Protein AF-A0A6A5UMM2-F1 (afdb_monomer)

Structure (mmCIF, N/CA/C/O backbone):
data_AF-A0A6A5UMM2-F1
#
_entry.id   AF-A0A6A5UMM2-F1
#
loop_
_atom_site.group_PDB
_atom_site.id
_atom_site.type_symbol
_atom_site.label_atom_id
_atom_site.label_alt_id
_atom_site.label_comp_id
_atom_site.label_asym_id
_atom_site.label_entity_id
_atom_site.label_seq_id
_atom_site.pdbx_PDB_ins_code
_atom_site.Cartn_x
_atom_site.Cartn_y
_atom_site.Cartn_z
_atom_site.occupancy
_atom_site.B_iso_or_equiv
_atom_site.auth_seq_id
_atom_site.auth_comp_id
_atom_site.auth_asym_id
_atom_site.auth_atom_id
_atom_site.pdbx_PDB_model_num
ATOM 1 N N . MET A 1 1 ? -80.301 -17.487 -41.725 1.00 59.16 1 MET A N 1
ATOM 2 C CA . MET A 1 1 ? -79.395 -17.868 -42.827 1.00 59.16 1 MET A CA 1
ATOM 3 C C . MET A 1 1 ? -78.887 -16.595 -43.475 1.00 59.16 1 MET A C 1
ATOM 5 O O . MET A 1 1 ? -79.651 -15.957 -44.179 1.00 59.16 1 MET A O 1
ATOM 9 N N . HIS A 1 2 ? -77.661 -16.194 -43.145 1.00 49.88 2 HIS A N 1
ATOM 10 C CA . HIS A 1 2 ? -76.861 -15.182 -43.840 1.00 49.88 2 HIS A CA 1
ATOM 11 C C . HIS A 1 2 ? -75.379 -15.380 -43.448 1.00 49.88 2 HIS A C 1
ATOM 13 O O . HIS A 1 2 ? -75.127 -16.012 -42.418 1.00 49.88 2 HIS A O 1
ATOM 19 N N . PRO A 1 3 ? -74.440 -14.958 -44.313 1.00 60.75 3 PRO A N 1
ATOM 20 C CA . PRO A 1 3 ? -73.156 -15.621 -44.530 1.00 60.75 3 PRO A CA 1
ATOM 21 C C . PRO A 1 3 ? -71.984 -15.057 -43.712 1.00 60.75 3 PRO A C 1
ATOM 23 O O . PRO A 1 3 ? -72.091 -14.035 -43.039 1.00 60.75 3 PRO A O 1
ATOM 26 N N . ALA A 1 4 ? -70.870 -15.785 -43.823 1.00 58.12 4 ALA A N 1
ATOM 27 C CA . ALA A 1 4 ? -69.510 -15.412 -43.454 1.00 58.12 4 ALA A CA 1
ATOM 28 C C . ALA A 1 4 ? -69.070 -14.069 -44.073 1.00 58.12 4 ALA A C 1
ATOM 30 O O . ALA A 1 4 ? -69.568 -13.697 -45.133 1.00 58.12 4 ALA A O 1
ATOM 31 N N . ASP A 1 5 ? -68.126 -13.358 -43.447 1.00 51.06 5 ASP A N 1
ATOM 32 C CA . ASP A 1 5 ? -66.696 -13.400 -43.813 1.00 51.06 5 ASP A CA 1
ATOM 33 C C . ASP A 1 5 ? -65.915 -12.191 -43.248 1.00 51.06 5 ASP A C 1
ATOM 35 O O . ASP A 1 5 ? -66.439 -11.090 -43.106 1.00 51.06 5 ASP A O 1
ATOM 39 N N . GLN A 1 6 ? -64.617 -12.431 -43.037 1.00 56.53 6 GLN A N 1
ATOM 40 C CA . GLN A 1 6 ? -63.499 -11.474 -43.076 1.00 56.53 6 GLN A CA 1
ATOM 41 C C . GLN A 1 6 ? -63.257 -10.515 -41.898 1.00 56.53 6 GLN A C 1
ATOM 43 O O . GLN A 1 6 ? -63.726 -9.382 -41.830 1.00 56.53 6 GLN A O 1
ATOM 48 N N . HIS A 1 7 ? -62.326 -10.954 -41.046 1.00 54.59 7 HIS A N 1
ATOM 49 C CA . HIS A 1 7 ? -61.453 -10.094 -40.251 1.00 54.59 7 HIS A CA 1
ATOM 50 C C . HIS A 1 7 ? -60.293 -9.552 -41.109 1.00 54.59 7 HIS A C 1
ATOM 52 O O . HIS A 1 7 ? -59.541 -10.354 -41.666 1.00 54.59 7 HIS A O 1
ATOM 58 N N . PRO A 1 8 ? -60.042 -8.234 -41.129 1.00 65.94 8 PRO A N 1
ATOM 59 C CA . PRO A 1 8 ? -58.723 -7.692 -41.423 1.00 65.94 8 PRO A CA 1
ATOM 60 C C . PRO A 1 8 ? -57.929 -7.451 -40.129 1.00 65.94 8 PRO A C 1
ATOM 62 O O . PRO A 1 8 ? -58.376 -6.778 -39.200 1.00 65.94 8 PRO A O 1
ATOM 65 N N . VAL A 1 9 ? -56.729 -8.027 -40.085 1.00 69.06 9 VAL A N 1
ATOM 66 C CA . VAL A 1 9 ? -55.702 -7.801 -39.060 1.00 69.06 9 VAL A CA 1
ATOM 67 C C . VAL A 1 9 ? -55.086 -6.397 -39.192 1.00 69.06 9 VAL A C 1
ATOM 69 O O . VAL A 1 9 ? -54.916 -5.912 -40.313 1.00 69.06 9 VAL A O 1
ATOM 72 N N . PRO A 1 10 ? -54.711 -5.731 -38.086 1.00 59.91 10 PRO A N 1
ATOM 73 C CA . PRO A 1 10 ? -54.009 -4.455 -38.145 1.00 59.91 10 PRO A CA 1
ATOM 74 C C . PRO A 1 10 ? -52.551 -4.631 -38.595 1.00 59.91 10 PRO A C 1
ATOM 76 O O . PRO A 1 10 ? -51.792 -5.428 -38.044 1.00 59.91 10 PRO A O 1
ATOM 79 N N . SER A 1 11 ? -52.174 -3.836 -39.596 1.00 57.00 11 SER A N 1
ATOM 80 C CA . SER A 1 11 ? -50.817 -3.678 -40.112 1.00 57.00 11 SER A CA 1
ATOM 81 C C . SER A 1 11 ? -50.045 -2.687 -39.239 1.00 57.00 11 SER A C 1
ATOM 83 O O . SER A 1 11 ? -50.290 -1.483 -39.299 1.00 57.00 11 SER A O 1
ATOM 85 N N . SER A 1 12 ? -49.105 -3.185 -38.438 1.00 59.22 12 SER A N 1
ATOM 86 C CA . SER A 1 12 ? -48.178 -2.362 -37.655 1.00 59.22 12 SER A CA 1
ATOM 87 C C . SER A 1 12 ? -46.847 -2.248 -38.393 1.00 59.22 12 SER A C 1
ATOM 89 O O . SER A 1 12 ? -46.079 -3.203 -38.470 1.00 59.22 12 SER A O 1
ATOM 91 N N . SER A 1 13 ? -46.584 -1.071 -38.950 1.00 57.28 13 SER A N 1
ATOM 92 C CA . SER A 1 13 ? -45.321 -0.718 -39.595 1.00 57.28 13 SER A CA 1
ATOM 93 C C . SER A 1 13 ? -44.199 -0.608 -38.553 1.00 57.28 13 SER A C 1
ATOM 95 O O . SER A 1 13 ? -44.158 0.341 -37.772 1.00 57.28 13 SER A O 1
ATOM 97 N N . GLU A 1 14 ? -43.276 -1.572 -38.541 1.00 47.88 14 GLU A N 1
ATOM 98 C CA . GLU A 1 14 ? -42.008 -1.483 -37.811 1.00 47.88 14 GLU A CA 1
ATOM 99 C C . GLU A 1 14 ? -41.052 -0.512 -38.523 1.00 47.88 14 GLU A C 1
ATOM 101 O O . GLU A 1 14 ? -40.386 -0.854 -39.501 1.00 47.88 14 GLU A O 1
ATOM 106 N N . THR A 1 15 ? -40.927 0.705 -37.998 1.00 54.34 15 THR A N 1
ATOM 107 C CA . THR A 1 15 ? -39.812 1.599 -38.331 1.00 54.34 15 THR A CA 1
ATOM 108 C C . THR A 1 15 ? -38.561 1.109 -37.595 1.00 54.34 15 THR A C 1
ATOM 110 O O . THR A 1 15 ? -38.279 1.513 -36.467 1.00 54.34 15 THR A O 1
ATOM 113 N N . ARG A 1 16 ? -37.806 0.197 -38.218 1.00 53.16 16 ARG A N 1
ATOM 114 C CA . ARG A 1 16 ? -36.475 -0.219 -37.752 1.00 53.16 16 ARG A CA 1
ATOM 115 C C . ARG A 1 16 ? -35.473 0.923 -37.934 1.00 53.16 16 ARG A C 1
ATOM 117 O O . ARG A 1 16 ? -35.000 1.181 -39.038 1.00 53.16 16 ARG A O 1
ATOM 124 N N . SER A 1 17 ? -35.119 1.577 -36.833 1.00 58.47 17 SER A N 1
ATOM 125 C CA . SER A 1 17 ? -33.936 2.435 -36.746 1.00 58.47 17 SER A CA 1
ATOM 126 C C . SER A 1 17 ? -32.670 1.638 -37.100 1.00 58.47 17 SER A C 1
ATOM 128 O O . SER A 1 17 ? -32.511 0.516 -36.611 1.00 58.47 17 SER A O 1
ATOM 130 N N . PRO A 1 18 ? -31.738 2.183 -37.904 1.00 53.31 18 PRO A N 1
ATOM 131 C CA . PRO A 1 18 ? -30.471 1.521 -38.166 1.00 53.31 18 PRO A CA 1
ATOM 132 C C . PRO A 1 18 ? -29.644 1.486 -36.879 1.00 53.31 18 PRO A C 1
ATOM 134 O O . PRO A 1 18 ? -29.212 2.519 -36.360 1.00 53.31 18 PRO A O 1
ATOM 137 N N . SER A 1 19 ? -29.419 0.274 -36.372 1.00 48.56 19 SER A N 1
ATOM 138 C CA . SER A 1 19 ? -28.411 -0.033 -35.365 1.00 48.56 19 SER A CA 1
ATOM 139 C C . SER A 1 19 ? -27.058 0.428 -35.886 1.00 48.56 19 SER A C 1
ATOM 141 O O . SER A 1 19 ? -26.384 -0.269 -36.641 1.00 48.56 19 SER A O 1
ATOM 143 N N . ARG A 1 20 ? -26.671 1.644 -35.501 1.00 46.41 20 ARG A N 1
ATOM 144 C CA . ARG A 1 20 ? -25.315 2.148 -35.649 1.00 46.41 20 ARG A CA 1
ATOM 145 C C . ARG A 1 20 ? -24.438 1.202 -34.847 1.00 46.41 20 ARG A C 1
ATOM 147 O O . ARG A 1 20 ? -24.438 1.263 -33.618 1.00 46.41 20 ARG A O 1
ATOM 154 N N . SER A 1 21 ? -23.770 0.297 -35.557 1.00 49.81 21 SER A N 1
ATOM 155 C CA . SER A 1 21 ? -22.746 -0.601 -35.049 1.00 49.81 21 SER A CA 1
ATOM 156 C C . SER A 1 21 ? -21.773 0.218 -34.215 1.00 49.81 21 SER A C 1
ATOM 158 O O . SER A 1 21 ? -20.872 0.875 -34.733 1.00 49.81 21 SER A O 1
ATOM 160 N N . GLN A 1 22 ? -22.001 0.235 -32.904 1.00 48.47 22 GLN A N 1
ATOM 161 C CA . GLN A 1 22 ? -20.990 0.625 -31.950 1.00 48.47 22 GLN A CA 1
ATOM 162 C C . GLN A 1 22 ? -19.987 -0.513 -31.998 1.00 48.47 22 GLN A C 1
ATOM 164 O O . GLN A 1 22 ? -20.113 -1.504 -31.279 1.00 48.47 22 GLN A O 1
ATOM 169 N N . SER A 1 23 ? -19.016 -0.375 -32.896 1.00 45.59 23 SER A N 1
ATOM 170 C CA . SER A 1 23 ? -17.699 -0.965 -32.750 1.00 45.59 23 SER A CA 1
ATOM 171 C C . SER A 1 23 ? -17.201 -0.507 -31.386 1.00 45.59 23 SER A C 1
ATOM 173 O O . SER A 1 23 ? -16.617 0.564 -31.234 1.00 45.59 23 SER A O 1
ATOM 175 N N . ARG A 1 24 ? -17.569 -1.268 -30.352 1.00 43.25 24 ARG A N 1
ATOM 176 C CA . ARG A 1 24 ? -17.010 -1.145 -29.020 1.00 43.25 24 ARG A CA 1
ATOM 177 C C . ARG A 1 24 ? -15.534 -1.408 -29.216 1.00 43.25 24 ARG A C 1
ATOM 179 O O . ARG A 1 24 ? -15.146 -2.562 -29.376 1.00 43.25 24 ARG A O 1
ATOM 186 N N . ALA A 1 25 ? -14.763 -0.327 -29.249 1.00 42.72 25 ALA A N 1
ATOM 187 C CA . ALA A 1 25 ? -13.329 -0.331 -29.054 1.00 42.72 25 ALA A CA 1
ATOM 188 C C . ALA A 1 25 ? -13.054 -1.183 -27.809 1.00 42.72 25 ALA A C 1
ATOM 190 O O . ALA A 1 25 ? -13.200 -0.738 -26.672 1.00 42.72 25 ALA A O 1
ATOM 191 N N . SER A 1 26 ? -12.768 -2.455 -28.056 1.00 44.12 26 SER A N 1
ATOM 192 C CA . SER A 1 26 ? -12.442 -3.468 -27.060 1.00 44.12 26 SER A CA 1
ATOM 193 C C . SER A 1 26 ? -10.922 -3.632 -26.998 1.00 44.12 26 SER A C 1
ATOM 195 O O . SER A 1 26 ? -10.430 -4.656 -26.546 1.00 44.12 26 SER A O 1
ATOM 197 N N . ASP A 1 27 ? -10.190 -2.600 -27.428 1.00 41.62 27 ASP A N 1
ATOM 198 C CA . ASP A 1 27 ? -8.769 -2.661 -27.776 1.00 41.62 27 ASP A CA 1
ATOM 199 C C . ASP A 1 27 ? -7.858 -1.884 -26.828 1.00 41.62 27 ASP A C 1
ATOM 201 O O . ASP A 1 27 ? -6.738 -1.553 -27.181 1.00 41.62 27 ASP A O 1
ATOM 205 N N . LEU A 1 28 ? -8.294 -1.625 -25.594 1.00 41.09 28 LEU A N 1
ATOM 206 C CA . LEU A 1 28 ? -7.383 -1.282 -24.493 1.00 41.09 28 LEU A CA 1
ATOM 207 C C . LEU A 1 28 ? -7.860 -1.918 -23.181 1.00 41.09 28 LEU A C 1
ATOM 209 O O . LEU A 1 28 ? -7.855 -1.298 -22.114 1.00 41.09 28 LEU A O 1
ATOM 213 N N . ARG A 1 29 ? -8.278 -3.189 -23.228 1.00 39.44 29 ARG A N 1
ATOM 214 C CA . ARG A 1 29 ? -8.124 -4.026 -22.037 1.00 39.44 29 ARG A CA 1
ATOM 215 C C . ARG A 1 29 ? -6.626 -4.258 -21.899 1.00 39.44 29 ARG A C 1
ATOM 217 O O . ARG A 1 29 ? -6.098 -5.169 -22.522 1.00 39.44 29 ARG A O 1
ATOM 224 N N . TRP A 1 30 ? -5.953 -3.400 -21.125 1.00 41.75 30 TRP A N 1
ATOM 225 C CA . TRP A 1 30 ? -4.697 -3.768 -20.471 1.00 41.75 30 TRP A CA 1
ATOM 226 C C . TRP A 1 30 ? -4.894 -5.191 -19.962 1.00 41.75 30 TRP A C 1
ATOM 228 O O . TRP A 1 30 ? -5.754 -5.411 -19.105 1.00 41.75 30 TRP A O 1
ATOM 238 N N . GLY A 1 31 ? -4.236 -6.139 -20.633 1.00 40.38 31 GLY A N 1
ATOM 239 C CA . GLY A 1 31 ? -4.474 -7.556 -20.437 1.00 40.38 31 GLY A CA 1
ATOM 240 C C . GLY A 1 31 ? -4.334 -7.905 -18.966 1.00 40.38 31 GLY A C 1
ATOM 241 O O . GLY A 1 31 ? -3.573 -7.252 -18.246 1.00 40.38 31 GLY A O 1
ATOM 242 N N . ASP A 1 32 ? -5.069 -8.930 -18.536 1.00 41.88 32 ASP A N 1
ATOM 243 C CA . ASP A 1 32 ? -4.711 -9.698 -17.347 1.00 41.88 32 ASP A CA 1
ATOM 244 C C . ASP A 1 32 ? -3.183 -9.787 -17.284 1.00 41.88 32 ASP A C 1
ATOM 246 O O . ASP A 1 32 ? -2.587 -10.285 -18.249 1.00 41.88 32 ASP A O 1
ATOM 250 N N . PRO A 1 33 ? -2.522 -9.214 -16.263 1.00 46.91 33 PRO A N 1
ATOM 251 C CA . PRO A 1 33 ? -1.081 -9.074 -16.324 1.00 46.91 33 PRO A CA 1
ATOM 252 C C . PRO A 1 33 ? -0.489 -10.466 -16.108 1.00 46.91 33 PRO A C 1
ATOM 254 O O . PRO A 1 33 ? -0.387 -10.952 -14.982 1.00 46.91 33 PRO A O 1
ATOM 257 N N . LYS A 1 34 ? -0.160 -11.125 -17.223 1.00 43.88 34 LYS A N 1
ATOM 258 C CA . LYS A 1 34 ? 0.334 -12.508 -17.294 1.00 43.88 34 LYS A CA 1
ATOM 259 C C . LYS A 1 34 ? 1.645 -12.715 -16.527 1.00 43.88 34 LYS A C 1
ATOM 261 O O . LYS A 1 34 ? 2.001 -13.853 -16.255 1.00 43.88 34 LYS A O 1
ATOM 266 N N . ASP A 1 35 ? 2.305 -11.628 -16.133 1.00 51.28 35 ASP A N 1
ATOM 267 C CA . ASP A 1 35 ? 3.565 -11.626 -15.391 1.00 51.28 35 ASP A CA 1
ATOM 268 C C . ASP A 1 35 ? 3.408 -11.435 -13.876 1.00 51.28 35 ASP A C 1
ATOM 270 O O . ASP A 1 35 ? 4.413 -11.316 -13.179 1.00 51.28 35 ASP A O 1
ATOM 274 N N . ILE A 1 36 ? 2.186 -11.362 -13.329 1.00 54.00 36 ILE A N 1
ATOM 275 C CA . ILE A 1 36 ? 2.037 -11.275 -11.872 1.00 54.00 36 ILE A CA 1
ATOM 276 C C . ILE A 1 36 ? 2.051 -12.686 -11.279 1.00 54.00 36 ILE A C 1
ATOM 278 O O . ILE A 1 36 ? 1.083 -13.430 -11.479 1.00 54.00 36 ILE A O 1
ATOM 282 N N . PRO A 1 37 ? 3.076 -13.066 -10.497 1.00 51.06 37 PRO A N 1
ATOM 283 C CA . PRO A 1 37 ? 3.061 -14.350 -9.813 1.00 51.06 37 PRO A CA 1
ATOM 284 C C . PRO A 1 37 ? 1.822 -14.423 -8.899 1.00 51.06 37 PRO A C 1
ATOM 286 O O . PRO A 1 37 ? 1.626 -13.570 -8.034 1.00 51.06 37 PRO A O 1
ATOM 289 N N . ASN A 1 38 ? 0.968 -15.430 -9.116 1.00 54.50 38 ASN A N 1
ATOM 290 C CA . ASN A 1 38 ? -0.235 -15.753 -8.328 1.00 54.50 38 ASN A CA 1
ATOM 291 C C . ASN A 1 38 ? -1.434 -14.780 -8.393 1.00 54.50 38 ASN A C 1
ATOM 293 O O . ASN A 1 38 ? -2.235 -14.743 -7.462 1.00 54.50 38 ASN A O 1
ATOM 297 N N . GLY A 1 39 ? -1.614 -14.013 -9.473 1.00 62.12 39 GLY A N 1
ATOM 298 C CA . GLY A 1 39 ? -2.837 -13.202 -9.656 1.00 62.12 39 GLY A CA 1
ATOM 299 C C . GLY A 1 39 ? -2.865 -11.877 -8.878 1.00 62.12 39 GLY A C 1
ATOM 300 O O . GLY A 1 39 ? -3.859 -11.152 -8.911 1.00 62.12 39 GLY A O 1
ATOM 301 N N . GLY A 1 40 ? -1.746 -11.522 -8.247 1.00 71.25 40 GLY A N 1
ATOM 302 C CA . GLY A 1 40 ? -1.505 -10.221 -7.631 1.00 71.25 40 GLY A CA 1
ATOM 303 C C . GLY A 1 40 ? -1.916 -10.110 -6.177 1.00 71.25 40 GLY A C 1
ATOM 304 O O . GLY A 1 40 ? -2.752 -10.845 -5.659 1.00 71.25 40 GLY A O 1
ATOM 305 N N . TYR A 1 41 ? -1.269 -9.170 -5.496 1.00 80.25 41 TYR A N 1
ATOM 306 C CA . TYR A 1 41 ? -1.495 -8.954 -4.079 1.00 80.25 41 TYR A CA 1
ATOM 307 C C . TYR A 1 41 ? -2.903 -8.405 -3.811 1.00 80.25 41 TYR A C 1
ATOM 309 O O . TYR A 1 41 ? -3.282 -7.336 -4.297 1.00 80.25 41 TYR A O 1
ATOM 317 N N . ALA A 1 42 ? -3.681 -9.157 -3.029 1.00 79.06 42 ALA A N 1
ATOM 318 C CA . ALA A 1 42 ? -5.076 -8.849 -2.713 1.00 79.06 42 ALA A CA 1
ATOM 319 C C . ALA A 1 42 ? -5.272 -8.132 -1.361 1.00 79.06 42 ALA A C 1
ATOM 321 O O . ALA A 1 42 ? -6.397 -7.742 -1.041 1.00 79.06 42 ALA A O 1
ATOM 322 N N . GLY A 1 43 ? -4.202 -7.955 -0.581 1.00 85.56 43 GLY A N 1
ATOM 323 C CA . GLY A 1 43 ? -4.244 -7.349 0.751 1.00 85.56 43 GLY A CA 1
ATOM 324 C C . GLY A 1 43 ? -4.121 -5.814 0.763 1.00 85.56 43 GLY A C 1
ATOM 325 O O . GLY A 1 43 ? -4.281 -5.154 -0.273 1.00 85.56 43 GLY A O 1
ATOM 326 N N . PRO A 1 44 ? -3.868 -5.212 1.942 1.00 90.06 44 PRO A N 1
ATOM 327 C CA . PRO A 1 44 ? -3.746 -3.764 2.096 1.00 90.06 44 PRO A CA 1
ATOM 328 C C . PRO A 1 44 ? -2.506 -3.188 1.400 1.00 90.06 44 PRO A C 1
ATOM 330 O O . PRO A 1 44 ? -1.395 -3.205 1.912 1.00 90.06 44 PRO A O 1
ATOM 333 N N . VAL A 1 45 ? -2.702 -2.608 0.219 1.00 92.75 45 VAL A N 1
ATOM 334 C CA . VAL A 1 45 ? -1.624 -1.982 -0.564 1.00 92.75 45 VAL A CA 1
ATOM 335 C C . VAL A 1 45 ? -1.064 -0.745 0.155 1.00 92.75 45 VAL A C 1
ATOM 337 O O . VAL A 1 45 ? -1.824 0.109 0.623 1.00 92.75 45 VAL A O 1
ATOM 340 N N . CYS A 1 46 ? 0.265 -0.610 0.202 1.00 94.12 46 CYS A N 1
ATOM 341 C CA . CYS A 1 46 ? 0.919 0.560 0.790 1.00 9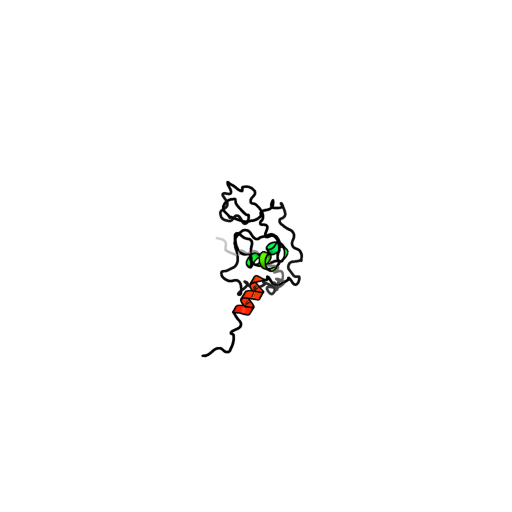4.12 46 CYS A CA 1
ATOM 342 C C . CYS A 1 46 ? 0.756 1.830 -0.067 1.00 94.12 46 CYS A C 1
ATOM 344 O O . CYS A 1 46 ? 0.453 1.774 -1.262 1.00 94.12 46 CYS A O 1
ATOM 346 N N . LEU A 1 47 ? 0.979 2.995 0.544 1.00 94.56 47 LEU A N 1
ATOM 347 C CA . LEU A 1 47 ? 0.816 4.303 -0.090 1.00 94.56 47 LEU A CA 1
ATOM 348 C C . LEU A 1 47 ? 1.638 4.436 -1.379 1.00 94.56 47 LEU A C 1
ATOM 350 O O . LEU A 1 47 ? 1.083 4.811 -2.410 1.00 94.56 47 LEU A O 1
ATOM 354 N N . ASN A 1 48 ? 2.920 4.070 -1.345 1.00 93.88 48 ASN A N 1
ATOM 355 C CA . ASN A 1 48 ? 3.820 4.270 -2.484 1.00 93.88 48 ASN A CA 1
ATOM 356 C C . ASN A 1 48 ? 3.469 3.323 -3.633 1.00 93.88 48 ASN A C 1
ATOM 358 O O . ASN A 1 48 ? 3.441 3.738 -4.791 1.00 93.88 48 ASN A O 1
ATOM 362 N N . CYS A 1 49 ? 3.108 2.071 -3.327 1.00 92.56 49 CYS A N 1
ATOM 363 C CA . CYS A 1 49 ? 2.614 1.157 -4.353 1.00 92.56 49 CYS A CA 1
ATOM 364 C C . CYS A 1 49 ? 1.309 1.672 -4.970 1.00 92.56 49 CYS A C 1
ATOM 366 O O . CYS A 1 49 ? 1.141 1.593 -6.182 1.00 92.56 49 CYS A O 1
ATOM 368 N N . HIS A 1 50 ? 0.405 2.252 -4.174 1.00 92.00 50 HIS A N 1
ATOM 369 C CA . HIS A 1 50 ? -0.813 2.855 -4.711 1.00 92.00 50 HIS A CA 1
ATOM 370 C C . HIS A 1 50 ? -0.521 4.055 -5.619 1.00 92.00 50 HIS A C 1
ATOM 372 O O . HIS A 1 50 ? -1.097 4.173 -6.701 1.00 92.00 50 HIS A O 1
ATOM 378 N N . GLN A 1 51 ? 0.358 4.952 -5.175 1.00 91.81 51 GLN A N 1
ATOM 379 C CA . GLN A 1 51 ? 0.691 6.191 -5.875 1.00 91.81 51 GLN A CA 1
ATOM 380 C C . GLN A 1 51 ? 1.344 5.954 -7.235 1.00 91.81 51 GLN A C 1
ATOM 382 O O . GLN A 1 51 ? 1.040 6.684 -8.180 1.00 91.81 51 GLN A O 1
ATOM 387 N N . ASN A 1 52 ? 2.179 4.917 -7.324 1.00 89.81 52 ASN A N 1
ATOM 388 C CA . ASN A 1 52 ? 2.933 4.547 -8.520 1.00 89.81 52 ASN A CA 1
ATOM 389 C C . ASN A 1 52 ? 2.253 3.454 -9.362 1.00 89.81 52 ASN A C 1
ATOM 391 O O . ASN A 1 52 ? 2.877 2.899 -10.255 1.00 89.81 52 ASN A O 1
ATOM 395 N N . TRP A 1 53 ? 0.980 3.129 -9.102 1.00 89.00 53 TRP A N 1
ATOM 396 C CA . TRP A 1 53 ? 0.234 2.106 -9.854 1.00 89.00 53 TRP A CA 1
ATOM 397 C C . TRP A 1 53 ? 0.796 0.673 -9.734 1.00 89.00 53 TRP A C 1
ATOM 399 O O . TRP A 1 53 ? 0.532 -0.184 -10.574 1.00 89.00 53 TRP A O 1
ATOM 409 N N . TRP A 1 54 ? 1.496 0.364 -8.642 1.00 90.94 54 TRP A N 1
ATOM 410 C CA . TRP A 1 54 ? 2.127 -0.934 -8.365 1.00 90.94 54 TRP A CA 1
ATOM 411 C C . TRP A 1 54 ? 1.293 -1.861 -7.477 1.00 90.94 54 TRP A C 1
ATOM 413 O O . TRP A 1 54 ? 1.837 -2.758 -6.839 1.00 90.94 54 TRP A O 1
ATOM 423 N N . ASN A 1 55 ? -0.024 -1.661 -7.395 1.00 89.56 55 ASN A N 1
ATOM 424 C CA . ASN A 1 55 ? -0.893 -2.390 -6.462 1.00 89.56 55 ASN A CA 1
ATOM 425 C C . ASN A 1 55 ? -0.703 -3.912 -6.511 1.00 89.56 55 ASN A C 1
ATOM 427 O O . ASN A 1 55 ? -0.618 -4.550 -5.468 1.00 89.56 55 ASN A O 1
ATOM 431 N N . THR A 1 56 ? -0.617 -4.480 -7.714 1.00 87.06 56 THR A N 1
ATOM 432 C CA . THR A 1 56 ? -0.484 -5.927 -7.929 1.00 87.06 56 THR A CA 1
ATOM 433 C C . THR A 1 56 ? 0.891 -6.480 -7.560 1.00 87.06 56 THR A C 1
ATOM 435 O O . THR A 1 56 ? 1.010 -7.680 -7.327 1.00 87.06 56 THR A O 1
ATOM 438 N N . TRP A 1 57 ? 1.901 -5.610 -7.485 1.00 87.88 57 TRP A N 1
ATOM 439 C CA . TRP A 1 57 ? 3.298 -5.925 -7.174 1.00 87.88 57 TRP A CA 1
ATOM 440 C C . TRP A 1 57 ? 3.686 -5.580 -5.734 1.00 87.88 57 TRP A C 1
ATOM 442 O O . TRP A 1 57 ? 4.843 -5.767 -5.357 1.00 87.88 57 TRP A O 1
ATOM 452 N N . CYS A 1 58 ? 2.746 -5.060 -4.942 1.00 90.25 58 CYS A N 1
ATOM 453 C CA . CYS A 1 58 ? 2.920 -4.885 -3.505 1.00 90.25 58 CYS A CA 1
ATOM 454 C C . CYS A 1 58 ? 3.011 -6.260 -2.814 1.00 90.25 58 CYS A C 1
ATOM 456 O O . CYS A 1 58 ? 2.593 -7.274 -3.369 1.00 90.25 58 CYS A O 1
ATOM 458 N N . ASP A 1 59 ? 3.580 -6.311 -1.616 1.00 88.25 59 ASP A N 1
ATOM 459 C CA . ASP A 1 59 ? 3.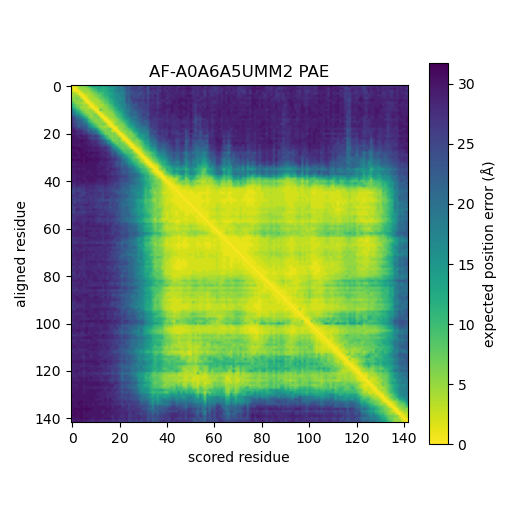763 -7.539 -0.839 1.00 88.25 59 ASP A CA 1
ATOM 460 C C . ASP A 1 59 ? 3.618 -7.277 0.652 1.00 88.25 59 ASP A C 1
ATOM 462 O O . ASP A 1 59 ? 3.749 -6.138 1.101 1.00 88.25 59 ASP A O 1
ATOM 466 N N . ASP A 1 60 ? 3.326 -8.344 1.390 1.00 84.38 60 ASP A N 1
ATOM 467 C CA . ASP A 1 60 ? 2.918 -8.327 2.796 1.00 84.38 60 ASP A CA 1
ATOM 468 C C . ASP A 1 60 ? 4.070 -8.440 3.795 1.00 84.38 60 ASP A C 1
ATOM 470 O O . ASP A 1 60 ? 3.909 -8.999 4.874 1.00 84.38 60 ASP A O 1
ATOM 474 N N . SER A 1 61 ? 5.253 -7.951 3.429 1.00 85.31 61 SER A N 1
ATOM 475 C CA . SER A 1 61 ? 6.411 -8.052 4.311 1.00 85.31 61 SER A CA 1
ATOM 476 C C . SER A 1 61 ? 6.218 -7.184 5.567 1.00 85.31 61 SER A C 1
ATOM 478 O O . SER A 1 61 ? 5.865 -6.003 5.434 1.00 85.31 61 SER A O 1
ATOM 480 N N . PRO A 1 62 ? 6.464 -7.733 6.775 1.00 78.94 62 PRO A N 1
ATOM 481 C CA . PRO A 1 62 ? 6.247 -7.025 8.036 1.00 78.94 62 PRO A CA 1
ATOM 482 C C . PRO A 1 62 ? 7.134 -5.787 8.140 1.00 78.94 62 PRO A C 1
ATOM 484 O O . PRO A 1 62 ? 6.637 -4.746 8.548 1.00 78.94 62 PRO A O 1
ATOM 487 N N . ASP A 1 63 ? 8.378 -5.864 7.649 1.00 83.19 63 ASP A N 1
ATOM 488 C CA . ASP A 1 63 ? 9.373 -4.778 7.596 1.00 83.19 63 ASP A CA 1
ATOM 489 C C . ASP A 1 63 ? 9.155 -3.784 6.433 1.00 83.19 63 ASP A C 1
ATOM 491 O O . ASP A 1 63 ? 10.028 -2.986 6.085 1.00 83.19 63 ASP A O 1
ATOM 495 N N . GLY A 1 64 ? 7.986 -3.834 5.793 1.00 87.94 64 GLY A N 1
ATOM 496 C CA . GLY A 1 64 ? 7.637 -3.022 4.634 1.00 87.94 64 GLY A CA 1
ATOM 497 C C . GLY A 1 64 ? 7.854 -3.740 3.306 1.00 87.94 64 GLY A C 1
ATOM 498 O O . GLY A 1 64 ? 8.728 -4.587 3.166 1.00 87.94 64 GLY A O 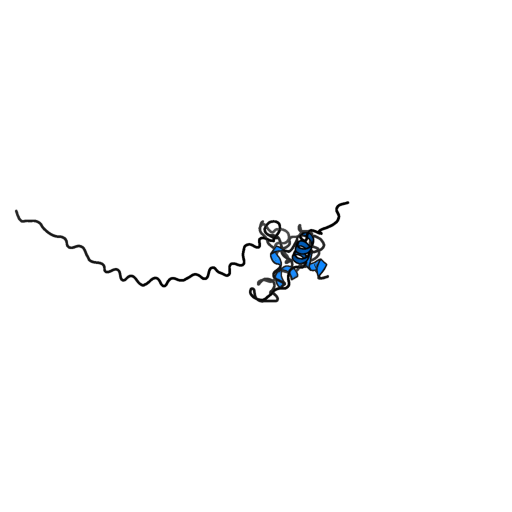1
ATOM 499 N N . CYS A 1 65 ? 7.038 -3.395 2.309 1.00 90.81 65 CYS A N 1
ATOM 500 C CA . CYS A 1 65 ? 7.050 -4.106 1.035 1.00 90.81 65 CYS A CA 1
ATOM 501 C C . CYS A 1 65 ? 8.359 -3.896 0.262 1.00 90.81 65 CYS A C 1
ATOM 503 O O . CYS A 1 65 ? 8.972 -2.824 0.336 1.00 90.81 65 CYS A O 1
ATOM 505 N N . TYR A 1 66 ? 8.720 -4.877 -0.559 1.00 91.31 66 TYR A N 1
ATOM 506 C CA . TYR A 1 66 ? 9.939 -4.896 -1.361 1.00 91.31 66 TYR A CA 1
ATOM 507 C C . TYR A 1 66 ? 10.127 -3.607 -2.175 1.00 91.31 66 TYR A C 1
ATOM 509 O O . TYR A 1 66 ? 11.217 -3.046 -2.213 1.00 91.31 66 TYR A O 1
ATOM 517 N N . ASN A 1 67 ? 9.063 -3.089 -2.801 1.00 91.56 67 ASN A N 1
ATOM 518 C CA . ASN A 1 67 ? 9.163 -1.874 -3.621 1.00 91.56 67 ASN A CA 1
ATOM 519 C C . ASN A 1 67 ? 9.562 -0.637 -2.798 1.00 91.56 67 ASN A C 1
ATOM 521 O O . ASN A 1 67 ? 10.326 0.193 -3.283 1.00 91.56 67 ASN A O 1
ATOM 525 N N . CYS A 1 68 ? 9.059 -0.513 -1.566 1.00 92.94 68 CYS A N 1
ATOM 526 C CA . CYS A 1 68 ? 9.441 0.571 -0.660 1.00 92.94 68 CYS A CA 1
ATOM 527 C C . CYS A 1 68 ? 10.878 0.383 -0.162 1.00 92.94 68 CYS A C 1
ATOM 529 O O . CYS A 1 68 ? 11.644 1.342 -0.178 1.00 92.94 68 CYS A O 1
ATOM 531 N N . GLN A 1 69 ? 11.262 -0.847 0.203 1.00 92.00 69 GLN A N 1
ATOM 532 C CA . GLN A 1 69 ? 12.630 -1.163 0.628 1.00 92.00 69 GLN A CA 1
ATOM 533 C C . GLN A 1 69 ? 13.649 -0.851 -0.476 1.00 92.00 69 GLN A C 1
ATOM 535 O O . GLN A 1 69 ? 14.628 -0.156 -0.233 1.00 92.00 69 GLN A O 1
ATOM 540 N N . ALA A 1 70 ? 13.377 -1.266 -1.715 1.00 90.50 70 ALA A N 1
ATOM 541 C CA . ALA A 1 70 ? 14.244 -1.006 -2.863 1.00 90.50 70 ALA A CA 1
ATOM 542 C C . ALA A 1 70 ? 14.412 0.493 -3.176 1.00 90.50 70 ALA A C 1
ATOM 544 O O . ALA A 1 70 ? 15.437 0.891 -3.726 1.00 90.50 70 ALA A O 1
ATOM 545 N N . LYS A 1 71 ? 13.421 1.327 -2.831 1.00 89.94 71 LYS A N 1
ATOM 546 C CA . LYS A 1 71 ? 13.489 2.791 -2.980 1.00 89.94 71 LYS A CA 1
ATOM 547 C C . LYS A 1 71 ? 13.952 3.516 -1.712 1.00 89.94 71 LYS A C 1
ATOM 549 O O . LYS A 1 71 ? 14.037 4.739 -1.734 1.00 89.94 71 LYS A O 1
ATOM 554 N N . ASN A 1 72 ? 14.276 2.793 -0.634 1.00 92.06 72 ASN A N 1
ATOM 555 C CA . ASN A 1 72 ? 14.559 3.355 0.691 1.00 92.06 72 ASN A CA 1
ATOM 556 C C . ASN A 1 72 ? 13.451 4.309 1.186 1.00 92.06 72 ASN A C 1
ATOM 558 O O . ASN A 1 72 ? 13.721 5.351 1.782 1.00 92.06 72 ASN A O 1
ATOM 562 N N . GLU A 1 73 ? 12.189 3.963 0.927 1.00 92.62 73 GLU A N 1
ATOM 563 C CA . GLU A 1 73 ? 11.018 4.739 1.336 1.00 92.62 73 GLU A CA 1
ATOM 564 C C . GLU A 1 73 ? 10.259 4.054 2.480 1.00 92.62 73 GLU A C 1
ATOM 566 O O . GLU A 1 73 ? 10.203 2.827 2.575 1.00 92.62 73 GLU A O 1
ATOM 571 N N . ILE A 1 74 ? 9.588 4.845 3.324 1.00 93.06 74 ILE A N 1
ATOM 572 C CA . ILE A 1 74 ? 8.752 4.310 4.408 1.00 93.06 74 ILE A CA 1
ATOM 573 C C . ILE A 1 74 ? 7.508 3.633 3.818 1.00 93.06 74 ILE A C 1
ATOM 575 O O . ILE A 1 74 ? 6.708 4.261 3.117 1.00 93.06 74 ILE A O 1
ATOM 579 N N . CYS A 1 75 ? 7.302 2.358 4.151 1.00 93.38 75 CYS A N 1
ATOM 580 C CA . CYS A 1 75 ? 6.131 1.597 3.729 1.00 93.38 75 CYS A CA 1
ATOM 581 C C . CYS A 1 75 ? 4.946 1.827 4.678 1.00 93.38 75 CYS A C 1
ATOM 583 O O . CYS A 1 75 ? 4.794 1.111 5.663 1.00 93.38 75 CYS A O 1
ATOM 585 N N . ARG A 1 76 ? 4.063 2.781 4.353 1.00 94.50 76 ARG A N 1
ATOM 586 C CA . ARG A 1 76 ? 2.843 3.034 5.144 1.00 94.50 76 ARG A CA 1
ATOM 587 C C . ARG A 1 76 ? 1.605 2.427 4.507 1.00 94.50 76 ARG A C 1
ATOM 589 O O . ARG A 1 76 ? 1.361 2.625 3.313 1.00 94.50 76 ARG A O 1
ATOM 596 N N . ARG A 1 77 ? 0.774 1.746 5.296 1.00 93.19 77 ARG A N 1
ATOM 597 C CA . ARG A 1 77 ? -0.491 1.142 4.835 1.00 93.19 77 ARG A CA 1
ATOM 598 C C . ARG A 1 77 ? -1.715 1.867 5.409 1.00 93.19 77 ARG A C 1
ATOM 600 O O . ARG A 1 77 ? -1.657 2.363 6.532 1.00 93.19 77 ARG A O 1
ATOM 607 N N . PRO A 1 78 ? -2.820 1.984 4.649 1.00 94.06 78 PRO A N 1
ATOM 608 C CA . PRO A 1 78 ? -4.007 2.678 5.131 1.00 94.06 78 PRO A CA 1
ATOM 609 C C . PRO A 1 78 ? -4.638 1.883 6.272 1.00 94.06 78 PRO A C 1
ATOM 611 O O . PRO A 1 78 ? -4.996 0.720 6.093 1.00 94.06 78 PRO A O 1
ATOM 614 N N . GLN A 1 79 ? -4.803 2.516 7.425 1.00 94.62 79 GLN A N 1
ATOM 615 C CA . GLN A 1 79 ? -5.388 1.911 8.612 1.00 94.62 79 GLN A CA 1
ATOM 616 C C . GLN A 1 79 ? -6.889 1.673 8.423 1.00 94.62 79 GLN A C 1
ATOM 618 O O . GLN A 1 79 ? -7.615 2.521 7.889 1.00 94.62 79 GLN A O 1
ATOM 623 N N . CYS A 1 80 ? -7.371 0.512 8.862 1.00 93.94 80 CYS A N 1
ATOM 624 C CA . CYS A 1 80 ? -8.795 0.227 8.932 1.00 93.94 80 CYS A CA 1
ATOM 625 C C . CYS A 1 80 ? -9.459 1.119 9.985 1.00 93.94 80 CYS A C 1
ATOM 627 O O . CYS A 1 80 ? -8.935 1.306 11.078 1.00 93.94 80 CYS A O 1
ATOM 629 N N . GLU A 1 81 ? -10.641 1.642 9.657 1.00 91.75 81 GLU A N 1
ATOM 630 C CA . GLU A 1 81 ? -11.420 2.485 10.571 1.00 91.75 81 GLU A CA 1
ATOM 631 C C . GLU A 1 81 ? -11.881 1.699 11.808 1.00 91.75 81 GLU A C 1
ATOM 633 O O . GLU A 1 81 ? -11.882 2.221 12.916 1.00 91.75 81 GLU A O 1
ATOM 638 N N . ASN A 1 82 ? -12.164 0.405 11.633 1.00 93.00 82 ASN A N 1
ATOM 639 C CA . ASN A 1 82 ? -12.529 -0.521 12.702 1.00 93.00 82 ASN A CA 1
ATOM 640 C C . ASN A 1 82 ? -11.342 -1.426 13.073 1.00 93.00 82 ASN A C 1
ATOM 642 O O . ASN A 1 82 ? -11.462 -2.647 13.015 1.00 93.00 82 ASN A O 1
ATOM 646 N N . LEU A 1 83 ? -10.188 -0.843 13.420 1.00 88.75 83 LEU A N 1
ATOM 647 C CA . LEU A 1 83 ? -8.905 -1.551 13.595 1.00 88.75 83 LEU A CA 1
ATOM 648 C C . LEU A 1 83 ? -8.992 -2.866 14.401 1.00 88.75 83 LEU A C 1
ATOM 650 O O . LEU A 1 83 ? -8.352 -3.845 14.027 1.00 88.75 83 LEU A O 1
ATOM 654 N N . HIS A 1 84 ? -9.785 -2.886 15.478 1.00 89.81 84 HIS A N 1
ATOM 655 C CA . HIS A 1 84 ? -9.914 -4.031 16.390 1.00 89.81 84 HIS A CA 1
ATOM 656 C C . HIS A 1 84 ? -11.161 -4.897 16.161 1.00 89.81 84 HIS A C 1
ATOM 658 O O . HIS A 1 84 ? -11.266 -5.970 16.744 1.00 89.81 84 HIS A O 1
ATOM 664 N N . ASN A 1 85 ? -12.126 -4.437 15.360 1.00 92.75 85 ASN A N 1
ATOM 665 C CA . ASN A 1 85 ? -13.430 -5.097 15.225 1.00 92.75 85 ASN A CA 1
ATOM 666 C C . ASN A 1 85 ? -13.965 -5.053 13.786 1.00 92.75 85 ASN A C 1
ATOM 668 O O . ASN A 1 85 ? -15.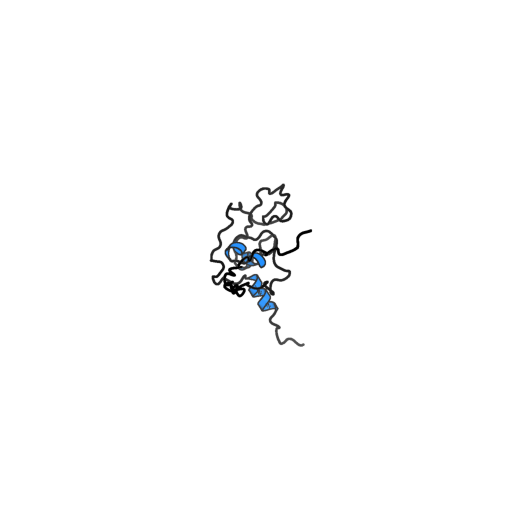168 -4.967 13.535 1.00 92.75 85 ASN A O 1
ATOM 672 N N . CYS A 1 86 ? -13.065 -5.056 12.808 1.00 92.44 86 CYS A N 1
ATOM 673 C CA . CYS A 1 86 ? -13.456 -5.113 11.413 1.00 92.44 86 CYS A CA 1
ATOM 674 C C . CYS A 1 86 ? -13.983 -6.513 11.084 1.00 92.44 86 CYS A C 1
ATOM 676 O O . CYS A 1 86 ? -13.228 -7.477 11.015 1.00 92.44 86 CYS A O 1
ATOM 678 N N . GLN A 1 87 ? -15.286 -6.615 10.833 1.00 93.62 87 GLN A N 1
ATOM 679 C CA . GLN A 1 87 ? -15.938 -7.871 10.440 1.00 93.62 87 GLN A CA 1
ATOM 680 C C . GLN A 1 87 ? -15.812 -8.162 8.930 1.00 93.62 87 GLN A C 1
ATOM 682 O O . GLN A 1 87 ? -16.239 -9.210 8.444 1.00 93.62 87 GLN A O 1
ATOM 687 N N . ASN A 1 88 ? -15.244 -7.231 8.152 1.00 91.62 88 ASN A N 1
ATOM 688 C CA . ASN A 1 88 ? -15.114 -7.383 6.708 1.00 91.62 88 ASN A CA 1
ATOM 689 C C . ASN A 1 88 ? -13.892 -8.243 6.353 1.00 91.62 88 ASN A C 1
ATOM 691 O O . ASN A 1 88 ? -12.760 -7.761 6.352 1.00 91.62 88 ASN A O 1
ATOM 695 N N . LYS A 1 89 ? -14.144 -9.493 5.952 1.00 86.44 89 LYS A N 1
ATOM 696 C CA . LYS A 1 89 ? -13.115 -10.447 5.497 1.00 86.44 89 LYS A CA 1
ATOM 697 C C . LYS A 1 89 ? -12.328 -9.970 4.269 1.00 86.44 89 LYS A C 1
ATOM 699 O O . LYS A 1 89 ? -11.208 -10.411 4.061 1.00 86.44 89 LYS A O 1
ATOM 704 N N . ASN A 1 90 ? -12.903 -9.066 3.474 1.00 87.62 90 ASN A N 1
ATOM 705 C CA . ASN A 1 90 ? -12.292 -8.493 2.271 1.00 87.62 90 ASN A CA 1
ATOM 706 C C . ASN A 1 90 ? -11.802 -7.052 2.500 1.00 87.62 90 ASN A C 1
ATOM 708 O O . ASN A 1 90 ? -11.709 -6.261 1.555 1.00 87.62 90 ASN A O 1
ATOM 712 N N . CYS A 1 91 ? -11.559 -6.660 3.754 1.00 89.06 91 CYS A N 1
ATOM 713 C CA . CYS A 1 91 ? -11.047 -5.334 4.063 1.00 89.06 91 CYS A CA 1
ATOM 714 C C . CYS A 1 91 ? -9.655 -5.150 3.446 1.00 89.06 91 CYS A C 1
ATOM 716 O O . CYS A 1 91 ? -8.723 -5.886 3.747 1.00 89.06 91 CYS A O 1
ATOM 718 N N . LYS A 1 92 ? -9.504 -4.128 2.602 1.00 88.44 92 LYS A N 1
ATOM 719 C CA 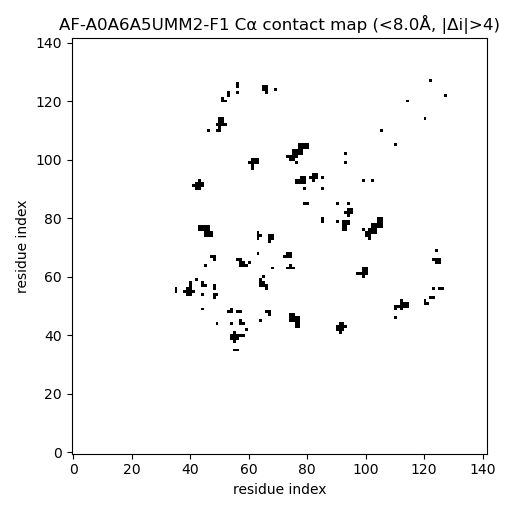. LYS A 1 92 ? -8.228 -3.785 1.950 1.00 88.44 92 LYS A CA 1
ATOM 720 C C . LYS A 1 92 ? -7.411 -2.766 2.751 1.00 88.44 92 LYS A C 1
ATOM 722 O O . LYS A 1 92 ? -6.671 -1.975 2.169 1.00 88.44 92 LYS A O 1
ATOM 727 N N . ARG A 1 93 ? -7.620 -2.706 4.065 1.00 92.00 93 ARG A N 1
ATOM 728 C CA . ARG A 1 93 ? -6.955 -1.782 4.991 1.00 92.00 93 ARG A CA 1
ATOM 729 C C . ARG A 1 93 ? -6.307 -2.581 6.117 1.00 92.00 93 ARG A C 1
ATOM 731 O O . ARG A 1 93 ? -6.773 -3.668 6.429 1.00 92.00 93 ARG A O 1
ATOM 738 N N . ALA A 1 94 ? -5.260 -2.016 6.700 1.00 92.62 94 ALA A N 1
ATOM 739 C CA . ALA A 1 94 ? -4.487 -2.631 7.765 1.00 92.62 94 ALA A CA 1
ATOM 740 C C . ALA A 1 94 ? -5.284 -2.756 9.072 1.00 92.62 94 ALA A C 1
ATOM 742 O O . ALA A 1 94 ? -5.904 -1.787 9.520 1.00 92.62 94 ALA A O 1
ATOM 743 N N . HIS A 1 95 ? -5.225 -3.926 9.695 1.00 92.31 95 HIS A N 1
ATOM 744 C CA . HIS A 1 95 ? -5.733 -4.225 11.029 1.00 92.31 95 HIS A CA 1
ATOM 745 C C . HIS A 1 95 ? -4.598 -4.389 12.042 1.00 92.31 95 HIS A C 1
ATOM 747 O O . HIS A 1 95 ? -3.430 -4.519 11.681 1.00 92.31 95 HIS A O 1
ATOM 753 N N . ALA A 1 96 ? -4.951 -4.420 13.330 1.00 87.75 96 ALA A N 1
ATOM 754 C CA . ALA A 1 96 ? -3.981 -4.616 14.409 1.00 87.75 96 ALA A CA 1
ATOM 755 C C . ALA A 1 96 ? -3.233 -5.962 14.318 1.00 87.75 96 ALA A C 1
ATOM 757 O O . ALA A 1 96 ? -2.125 -6.080 14.830 1.00 87.75 96 ALA A O 1
ATOM 758 N N . SER A 1 97 ? -3.827 -6.967 13.669 1.00 85.31 97 SER A N 1
ATOM 759 C CA . SER A 1 97 ? -3.241 -8.297 13.470 1.00 85.31 97 SER A CA 1
ATOM 760 C C . SER A 1 97 ? -2.136 -8.348 12.423 1.00 85.31 97 SER A C 1
ATOM 762 O O . SER A 1 97 ? -1.367 -9.301 12.411 1.00 85.31 97 SER A O 1
ATOM 764 N N . ASP A 1 98 ? -2.066 -7.363 11.531 1.00 82.69 98 ASP A N 1
ATOM 765 C CA . ASP A 1 98 ? -1.358 -7.533 10.263 1.00 82.69 98 ASP A CA 1
ATOM 766 C C . ASP A 1 98 ? 0.150 -7.202 10.345 1.00 82.69 98 ASP A C 1
ATOM 768 O O . ASP A 1 98 ? 0.837 -7.173 9.332 1.00 82.69 98 ASP A O 1
ATOM 772 N N . GLN A 1 99 ? 0.675 -6.953 11.552 1.00 82.19 99 GLN A N 1
ATOM 773 C CA . GLN A 1 99 ? 2.108 -6.777 11.858 1.00 82.19 99 GLN A CA 1
ATOM 774 C C . GLN A 1 99 ? 2.875 -5.781 10.960 1.00 82.19 99 GLN A C 1
ATOM 776 O O . GLN A 1 99 ? 4.067 -5.950 10.715 1.00 82.19 99 GLN A O 1
ATOM 781 N N . PHE A 1 100 ? 2.224 -4.724 10.472 1.00 78.88 100 PHE A N 1
ATOM 782 C CA . PHE A 1 100 ? 2.889 -3.710 9.648 1.00 78.88 100 PHE A CA 1
ATOM 783 C C . PHE A 1 100 ? 3.712 -2.725 10.483 1.00 78.88 100 PHE A C 1
ATOM 785 O O . PHE A 1 100 ? 3.231 -2.261 11.517 1.00 78.88 100 PHE A O 1
ATOM 792 N N . VAL A 1 101 ? 4.894 -2.327 9.983 1.00 74.25 101 VAL A N 1
ATOM 793 C CA . VAL A 1 101 ? 5.742 -1.299 10.631 1.00 74.25 101 VAL A CA 1
ATOM 794 C C . VAL A 1 101 ? 5.001 0.023 10.836 1.00 74.25 101 VAL A C 1
ATOM 796 O O . VAL A 1 101 ? 5.137 0.654 11.879 1.00 74.25 101 VAL A O 1
ATOM 799 N N . ASP A 1 102 ? 4.252 0.469 9.824 1.00 90.12 102 ASP A N 1
ATOM 800 C CA . ASP A 1 102 ? 3.695 1.820 9.795 1.00 90.12 102 ASP A CA 1
ATOM 801 C C . ASP A 1 102 ? 2.315 1.844 9.117 1.00 90.12 102 ASP A C 1
ATOM 803 O O . ASP A 1 102 ? 2.083 1.259 8.047 1.00 90.12 102 ASP A O 1
ATOM 807 N N . THR A 1 103 ? 1.375 2.544 9.750 1.00 92.88 103 THR A N 1
ATOM 808 C CA . THR A 1 103 ? 0.018 2.742 9.242 1.00 92.88 103 THR A CA 1
ATOM 809 C C . THR A 1 103 ? -0.381 4.207 9.332 1.00 92.88 103 THR A C 1
ATOM 811 O O . THR A 1 103 ? 0.105 4.958 10.172 1.00 92.88 103 THR A O 1
ATOM 814 N N . TYR A 1 104 ? -1.281 4.632 8.446 1.00 93.50 104 TYR A N 1
ATOM 815 C CA . TYR A 1 104 ? -1.781 6.005 8.425 1.00 93.50 104 TYR A CA 1
ATOM 816 C C . TYR A 1 104 ? -3.310 6.050 8.341 1.00 93.50 104 TYR A C 1
ATOM 818 O O . TYR A 1 104 ? -3.913 5.155 7.738 1.00 93.50 104 TYR A O 1
ATOM 826 N N . PRO A 1 105 ? -3.961 7.104 8.868 1.00 92.12 105 PRO A N 1
ATOM 827 C CA . PRO A 1 105 ? -5.403 7.274 8.745 1.00 92.12 105 PRO A CA 1
ATOM 828 C C . PRO A 1 105 ? -5.831 7.293 7.275 1.00 92.12 105 PRO A C 1
ATOM 830 O O . PRO A 1 105 ? -5.376 8.127 6.489 1.00 92.12 105 PRO A O 1
ATOM 833 N N . ALA A 1 106 ? -6.711 6.370 6.887 1.00 88.56 106 ALA A N 1
ATOM 834 C CA . ALA A 1 106 ? -7.145 6.266 5.503 1.00 88.56 106 ALA A CA 1
ATOM 835 C C . ALA A 1 106 ? -7.981 7.502 5.096 1.00 88.56 106 ALA A C 1
ATOM 837 O O . ALA A 1 106 ? -9.018 7.770 5.710 1.00 88.56 106 ALA A O 1
ATOM 838 N N . PRO A 1 107 ? -7.598 8.246 4.043 1.00 86.06 107 PRO A N 1
ATOM 839 C CA . PRO A 1 107 ? -8.390 9.372 3.561 1.00 86.06 107 PRO A CA 1
ATOM 840 C C . PRO A 1 107 ? -9.728 8.895 2.981 1.00 86.06 107 PRO A C 1
ATOM 842 O O . PRO A 1 107 ? -9.794 7.856 2.319 1.00 86.06 107 PRO A O 1
ATOM 845 N N . LYS A 1 108 ? -10.789 9.698 3.152 1.00 83.50 108 LYS A N 1
ATOM 846 C CA . LYS A 1 108 ? -12.148 9.388 2.653 1.00 83.50 108 LYS A CA 1
ATOM 847 C C . LYS A 1 108 ? -12.185 9.096 1.149 1.00 83.50 108 LYS A C 1
ATOM 849 O O . LYS A 1 108 ? -12.900 8.201 0.717 1.00 83.50 108 LYS A O 1
ATOM 854 N N . ASN A 1 109 ? -11.367 9.810 0.375 1.00 84.62 109 ASN A N 1
ATOM 855 C CA . ASN A 1 109 ? -11.308 9.693 -1.085 1.00 84.62 109 ASN A CA 1
ATOM 856 C C . ASN A 1 109 ? -10.202 8.745 -1.581 1.00 84.62 109 ASN A C 1
ATOM 858 O O . ASN A 1 109 ? -9.921 8.700 -2.776 1.00 84.62 109 ASN A O 1
ATOM 862 N N . GLY A 1 110 ? -9.553 8.009 -0.674 1.00 81.31 110 GLY A N 1
ATOM 863 C CA . GLY A 1 110 ? -8.354 7.240 -0.989 1.00 81.31 110 GLY A CA 1
ATOM 864 C C . GLY A 1 110 ? -7.122 8.123 -1.256 1.00 81.31 110 GLY A C 1
ATOM 865 O O . GLY A 1 110 ? -7.230 9.345 -1.410 1.00 81.31 110 GLY A O 1
ATOM 866 N N . PRO A 1 111 ? -5.918 7.533 -1.234 1.00 83.38 111 PRO A N 1
ATOM 867 C CA . PRO A 1 111 ? -4.700 8.247 -1.589 1.00 83.38 111 PRO A CA 1
ATOM 868 C C . PRO A 1 111 ? -4.725 8.650 -3.069 1.00 83.38 111 PRO A C 1
ATOM 870 O O . PRO A 1 111 ? -5.093 7.861 -3.939 1.00 83.38 111 PRO A O 1
ATOM 873 N N . LYS A 1 112 ? -4.333 9.895 -3.361 1.00 87.75 112 LYS A N 1
ATOM 874 C CA . LYS A 1 112 ? -4.183 10.362 -4.745 1.00 87.75 112 LYS A CA 1
ATOM 875 C C . LYS A 1 112 ? -2.997 9.658 -5.398 1.00 87.75 112 LYS A C 1
ATOM 877 O O . LYS A 1 112 ? -2.003 9.400 -4.729 1.00 87.75 112 LYS A O 1
ATOM 882 N N . ARG A 1 113 ? -3.107 9.367 -6.693 1.00 87.06 113 ARG A N 1
ATOM 883 C CA . ARG A 1 113 ? -2.012 8.813 -7.503 1.00 87.06 113 ARG A CA 1
ATOM 884 C C . ARG A 1 113 ? -1.198 9.936 -8.127 1.00 87.06 113 ARG A C 1
ATOM 886 O O . ARG A 1 113 ? -1.747 11.011 -8.359 1.00 87.06 113 ARG A O 1
ATOM 893 N N . ASN A 1 114 ? 0.077 9.671 -8.398 1.00 82.06 114 ASN A N 1
ATOM 894 C CA . ASN A 1 114 ? 0.995 10.690 -8.913 1.00 82.06 114 ASN A CA 1
ATOM 895 C C . ASN A 1 114 ? 0.724 11.020 -10.391 1.00 82.06 114 ASN A C 1
ATOM 897 O O . ASN A 1 114 ? 0.876 12.168 -10.793 1.00 82.06 114 ASN A O 1
ATOM 901 N N . SER A 1 115 ? 0.235 10.042 -11.159 1.00 82.44 115 SER A N 1
ATOM 902 C CA . SER A 1 115 ? -0.010 10.166 -12.603 1.00 82.44 115 SER A CA 1
ATOM 903 C C . SER A 1 115 ? -1.385 9.620 -12.999 1.00 82.44 115 SER A C 1
ATOM 905 O O . SER A 1 115 ? -2.007 8.850 -12.247 1.00 82.44 115 SER A O 1
ATOM 907 N N . LYS A 1 116 ? -1.886 10.001 -14.183 1.00 83.31 116 LYS A N 1
ATOM 908 C CA . LYS A 1 116 ? -3.144 9.465 -14.723 1.00 83.31 116 LYS A CA 1
ATOM 909 C C . LYS A 1 116 ? -2.948 8.011 -15.136 1.00 83.31 116 LYS A C 1
ATOM 911 O O . LYS A 1 116 ? -1.857 7.573 -15.467 1.00 83.31 116 LYS A O 1
ATOM 916 N N . LYS A 1 117 ? -4.048 7.257 -15.182 1.00 74.56 117 LYS A N 1
ATOM 917 C CA . LYS A 1 117 ? -4.045 5.822 -15.515 1.00 74.56 117 LYS A CA 1
ATOM 918 C C . LYS A 1 117 ? -3.338 5.471 -16.831 1.00 74.56 117 LYS A C 1
ATOM 920 O O . LYS A 1 117 ? -2.839 4.361 -16.943 1.00 74.56 117 LYS A O 1
ATOM 925 N N . GLY A 1 118 ? -3.361 6.374 -17.810 1.00 73.19 118 GLY A N 1
ATOM 926 C CA . GLY A 1 118 ? -2.811 6.143 -19.147 1.00 73.19 118 GLY A CA 1
ATOM 927 C C . GLY A 1 118 ? -1.413 6.710 -19.381 1.00 73.19 118 GLY A 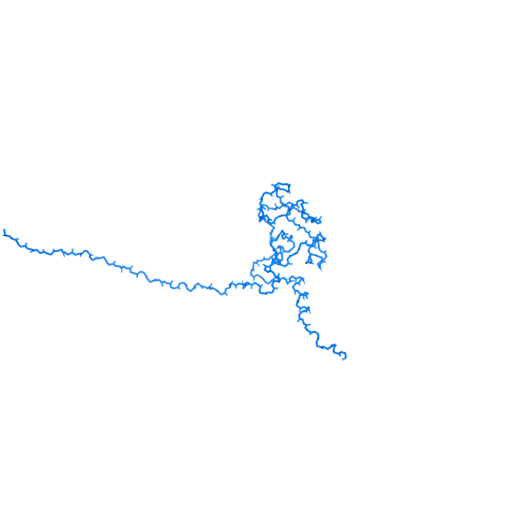C 1
ATOM 928 O O . GLY A 1 118 ? -0.914 6.540 -20.484 1.00 73.19 118 GLY A O 1
ATOM 929 N N . ASP A 1 119 ? -0.819 7.388 -18.397 1.00 77.94 119 ASP A N 1
ATOM 930 C CA . ASP A 1 119 ? 0.560 7.866 -18.519 1.00 77.94 119 ASP A CA 1
ATOM 931 C C . ASP A 1 119 ? 1.539 6.689 -18.380 1.00 77.94 119 ASP A C 1
ATOM 933 O O . ASP A 1 119 ? 1.195 5.660 -17.790 1.00 77.94 119 ASP A O 1
ATOM 937 N N . ASP A 1 120 ? 2.760 6.843 -18.893 1.00 75.19 120 ASP A N 1
ATOM 938 C CA . ASP A 1 120 ? 3.847 5.911 -18.598 1.00 75.19 120 ASP A CA 1
ATOM 939 C C . ASP A 1 120 ? 4.177 5.965 -17.101 1.00 75.19 120 ASP A C 1
ATOM 941 O O . ASP A 1 120 ? 4.466 7.025 -16.537 1.00 75.19 120 ASP A O 1
ATOM 945 N N . HIS A 1 121 ? 4.115 4.806 -16.444 1.00 80.50 121 HIS A N 1
ATOM 946 C CA . HIS A 1 121 ? 4.453 4.665 -15.028 1.00 80.50 121 HIS A CA 1
ATOM 947 C C . HIS A 1 121 ? 5.833 4.043 -14.889 1.00 80.50 121 HIS A C 1
ATOM 949 O O . HIS A 1 121 ? 6.213 3.168 -15.667 1.00 80.50 121 HIS A O 1
ATOM 955 N N . GLU A 1 122 ? 6.565 4.451 -13.852 1.00 83.19 122 GLU A N 1
ATOM 956 C CA . GLU A 1 122 ? 7.790 3.756 -13.462 1.00 83.19 122 GLU A CA 1
ATOM 957 C C . GLU A 1 122 ? 7.475 2.268 -13.234 1.00 83.19 122 GLU A C 1
ATOM 959 O O . GLU A 1 122 ? 6.455 1.921 -12.638 1.00 83.19 122 GLU A O 1
ATOM 964 N N . GLU A 1 123 ? 8.333 1.367 -13.707 1.00 84.38 123 GLU A N 1
ATOM 965 C CA . GLU A 1 123 ? 8.127 -0.064 -13.497 1.00 84.38 123 GLU A CA 1
ATOM 966 C C . GLU A 1 123 ? 8.426 -0.445 -12.032 1.00 84.38 123 GLU A C 1
ATOM 968 O O . GLU A 1 123 ? 9.466 -0.022 -11.508 1.00 84.38 123 GLU A O 1
ATOM 973 N N . PRO A 1 124 ? 7.584 -1.251 -11.348 1.00 84.12 124 PRO A N 1
ATOM 974 C CA . PRO A 1 124 ? 7.833 -1.617 -9.957 1.00 84.12 124 PRO A CA 1
ATOM 975 C C . PRO A 1 124 ? 9.201 -2.297 -9.803 1.00 84.12 124 PRO A C 1
ATOM 977 O O . PRO A 1 124 ? 9.509 -3.206 -10.580 1.00 84.12 124 PRO A O 1
ATOM 980 N N . PRO A 1 125 ? 10.011 -1.924 -8.792 1.00 85.31 125 PRO A N 1
ATOM 981 C CA . PRO A 1 125 ? 11.319 -2.536 -8.551 1.00 85.31 125 PRO A CA 1
ATOM 982 C C . PRO A 1 125 ? 11.285 -4.069 -8.523 1.00 85.31 125 PRO A C 1
ATOM 984 O O . PRO A 1 125 ? 12.160 -4.727 -9.084 1.00 85.31 125 PRO A O 1
ATOM 987 N N . ARG A 1 126 ? 10.228 -4.651 -7.943 1.00 76.44 126 ARG A N 1
ATOM 988 C CA . ARG A 1 126 ? 10.047 -6.106 -7.882 1.00 76.44 126 ARG A CA 1
ATOM 989 C C . ARG A 1 126 ? 9.932 -6.769 -9.257 1.00 76.44 126 ARG A C 1
ATOM 991 O O . ARG A 1 126 ? 10.453 -7.864 -9.450 1.00 76.44 126 ARG A O 1
ATOM 998 N N . LYS A 1 127 ? 9.272 -6.114 -10.217 1.00 78.12 127 LYS A N 1
ATOM 999 C CA . LYS A 1 127 ? 9.138 -6.627 -11.588 1.00 78.12 127 LYS A CA 1
ATOM 1000 C C . LYS A 1 127 ? 10.484 -6.613 -12.314 1.00 78.12 127 LYS A C 1
ATOM 1002 O O . LYS A 1 127 ? 10.832 -7.602 -12.953 1.00 78.12 127 LYS A O 1
ATOM 1007 N N . ARG A 1 128 ? 11.284 -5.558 -12.113 1.00 73.38 128 ARG A N 1
ATOM 1008 C CA . ARG A 1 128 ? 12.650 -5.459 -12.657 1.00 73.38 128 ARG A CA 1
ATOM 1009 C C . ARG A 1 128 ? 13.553 -6.597 -12.169 1.00 73.38 128 ARG A C 1
ATOM 1011 O O . ARG A 1 128 ? 14.294 -7.164 -12.963 1.00 73.38 128 ARG A O 1
ATOM 1018 N N . GLN A 1 129 ? 13.462 -6.979 -10.892 1.00 67.94 129 GLN A N 1
ATOM 1019 C CA . GLN A 1 129 ? 14.205 -8.138 -10.377 1.00 67.94 129 GLN A CA 1
ATOM 1020 C C . GLN A 1 129 ? 13.713 -9.477 -10.939 1.00 67.94 129 GLN A C 1
ATOM 1022 O O . GLN A 1 129 ? 14.536 -10.323 -11.284 1.00 67.94 129 GLN A O 1
ATOM 1027 N N . ALA A 1 130 ? 12.397 -9.673 -11.064 1.00 63.31 130 ALA A N 1
ATOM 1028 C CA . ALA A 1 130 ? 11.843 -10.897 -11.646 1.00 63.31 130 ALA A CA 1
ATOM 1029 C C . ALA A 1 130 ? 12.287 -11.097 -13.109 1.00 63.31 130 ALA A C 1
ATOM 1031 O O . ALA A 1 130 ? 12.589 -12.218 -13.508 1.00 63.31 130 ALA A O 1
ATOM 1032 N N . GLY A 1 131 ? 12.404 -10.010 -13.882 1.00 58.88 131 GLY A N 1
ATOM 1033 C CA . GLY A 1 131 ? 12.920 -10.050 -15.253 1.00 58.88 131 GLY A CA 1
ATOM 1034 C C . GLY A 1 131 ? 14.399 -10.444 -15.355 1.00 58.88 131 GLY A C 1
ATOM 1035 O O . GLY A 1 131 ? 14.786 -11.106 -16.311 1.00 58.88 131 GLY A O 1
ATOM 1036 N N . LEU A 1 132 ? 15.220 -10.102 -14.356 1.00 57.19 132 LEU A N 1
ATOM 1037 C CA . LEU A 1 132 ? 16.635 -10.494 -14.311 1.00 57.19 132 LEU A CA 1
ATOM 1038 C C . LEU A 1 132 ? 16.831 -11.958 -13.897 1.00 57.19 132 LEU A C 1
ATOM 1040 O O . LEU A 1 132 ? 17.758 -12.601 -14.375 1.00 57.19 132 LEU A O 1
ATOM 1044 N N . ALA A 1 133 ? 15.953 -12.503 -13.052 1.00 53.72 133 ALA A N 1
ATOM 1045 C CA . ALA A 1 133 ? 16.003 -13.912 -12.652 1.00 53.72 133 ALA A CA 1
ATOM 1046 C C . ALA A 1 133 ? 15.531 -14.880 -13.758 1.00 53.72 133 ALA A C 1
ATOM 1048 O O . ALA A 1 133 ? 15.839 -16.067 -13.699 1.00 53.72 133 ALA A O 1
ATOM 1049 N N . GLY A 1 134 ? 14.786 -14.383 -14.754 1.00 48.72 134 GLY A N 1
ATOM 1050 C CA . GLY A 1 134 ? 14.354 -15.140 -15.935 1.00 48.72 134 GLY A CA 1
ATOM 1051 C C . GLY A 1 134 ? 15.319 -15.077 -17.123 1.00 48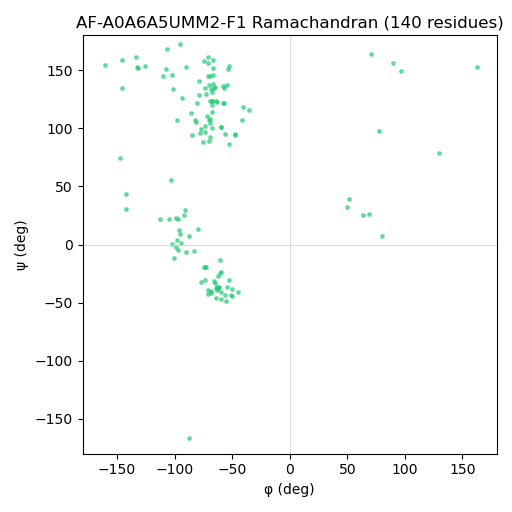.72 134 GLY A C 1
ATOM 1052 O O . GLY A 1 134 ? 15.109 -15.781 -18.108 1.00 48.72 134 GLY A O 1
ATOM 1053 N N . ALA A 1 135 ? 16.375 -14.263 -17.050 1.00 46.28 135 ALA A N 1
ATOM 1054 C CA . ALA A 1 135 ? 17.472 -14.344 -18.001 1.00 46.28 135 ALA 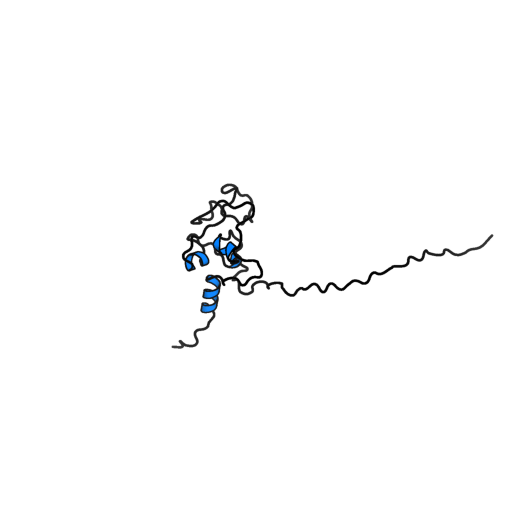A CA 1
ATOM 1055 C C . ALA A 1 135 ? 18.344 -15.542 -17.604 1.00 46.28 135 ALA A C 1
ATOM 1057 O O . ALA A 1 135 ? 19.180 -15.440 -16.707 1.00 46.28 135 ALA A O 1
ATOM 1058 N N . GLU A 1 136 ? 18.109 -16.695 -18.243 1.00 42.88 136 GLU A N 1
ATOM 1059 C CA . GLU A 1 136 ? 19.060 -17.808 -18.259 1.00 42.88 136 GLU A CA 1
ATOM 1060 C C . GLU A 1 136 ? 20.472 -17.239 -18.419 1.00 42.88 136 GLU A C 1
ATOM 1062 O O . GLU A 1 136 ? 20.759 -16.581 -19.414 1.00 42.88 136 GLU A O 1
ATOM 1067 N N . TYR A 1 137 ? 21.348 -17.463 -17.439 1.00 37.97 137 TYR A N 1
ATOM 1068 C CA . TYR A 1 137 ? 22.785 -17.316 -17.636 1.00 37.97 137 TYR A CA 1
ATOM 1069 C C . TYR A 1 137 ? 23.222 -18.473 -18.545 1.00 37.97 137 TYR A C 1
ATOM 1071 O O . TYR A 1 137 ? 23.272 -19.615 -18.071 1.00 37.97 137 TYR A O 1
ATOM 1079 N N . PRO A 1 138 ? 23.554 -18.247 -19.832 1.00 45.50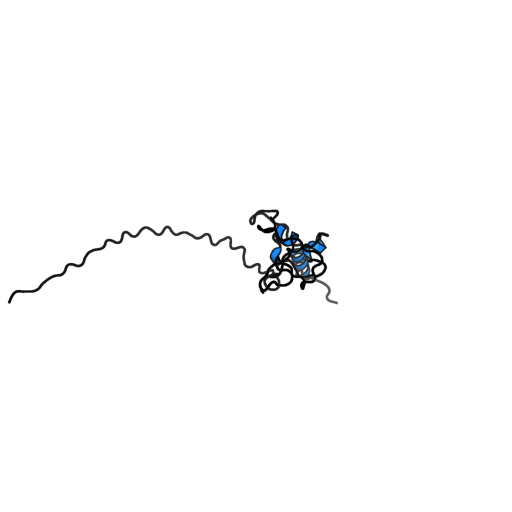 138 PRO A N 1
ATOM 1080 C CA . PRO A 1 138 ? 24.131 -19.305 -20.631 1.00 45.50 138 PRO A CA 1
ATOM 1081 C C . PRO A 1 138 ? 25.597 -19.422 -20.213 1.00 45.50 138 PRO A C 1
ATOM 1083 O O . PRO A 1 138 ? 26.442 -18.643 -20.644 1.00 45.50 138 PRO A O 1
ATOM 1086 N N . GLY A 1 139 ? 25.909 -20.392 -19.356 1.00 48.81 139 GLY A N 1
ATOM 1087 C CA . GLY A 1 139 ? 27.290 -20.840 -19.185 1.00 48.81 139 GLY A CA 1
ATOM 1088 C C . GLY A 1 139 ? 27.787 -20.898 -17.753 1.00 48.81 139 GLY A C 1
ATOM 1089 O O . GLY A 1 139 ? 28.593 -20.080 -17.332 1.00 48.81 139 GLY A O 1
ATOM 1090 N N . LEU A 1 140 ? 27.401 -21.961 -17.057 1.00 47.31 140 LEU A N 1
ATOM 1091 C CA . LEU A 1 140 ? 28.316 -22.698 -16.188 1.00 47.31 140 LEU A CA 1
ATOM 1092 C C . LEU A 1 140 ? 27.889 -24.168 -16.223 1.00 47.31 140 LEU A C 1
ATOM 1094 O O . LEU A 1 140 ? 27.255 -24.690 -15.312 1.00 47.31 140 LEU A O 1
ATOM 1098 N N . ARG A 1 141 ? 28.196 -24.831 -17.346 1.00 42.50 141 ARG A N 1
ATOM 1099 C CA . ARG A 1 141 ? 28.401 -26.282 -17.327 1.00 42.50 141 ARG A CA 1
ATOM 1100 C C . ARG A 1 141 ? 29.828 -26.495 -16.830 1.00 42.50 141 ARG A C 1
ATOM 1102 O O . ARG A 1 141 ? 30.751 -25.908 -17.392 1.00 42.50 141 ARG A O 1
ATOM 1109 N N . ALA A 1 142 ? 29.927 -27.244 -15.736 1.00 57.34 142 ALA A N 1
ATOM 1110 C CA . ALA A 1 142 ? 31.168 -27.766 -15.180 1.00 57.34 142 ALA A CA 1
ATOM 1111 C C . ALA A 1 142 ? 31.899 -28.674 -16.179 1.00 57.34 142 ALA A C 1
ATOM 1113 O O . ALA A 1 142 ? 31.206 -29.269 -17.042 1.00 57.34 142 ALA A O 1
#

Radius of gyration: 28.32 Å; Cα contacts (8 Å, |Δi|>4): 153; chains: 1; bounding box: 111×38×61 Å

Secondary structure (DSSP, 8-state):
------PPPP----------------TT-----TTSGGG---S---HHHHHTT-GGG----TT--HHHHHTT---EEEEPTTTTT---TT--SB-TTS--SEEEEPPTT-PPPSS-TTSPPPPPHHHHHHHHHTS-------

Sequence (142 aa):
MHPADQHPVPSSSETRSPSRSQSRASDLRWGDPKDIPNGGYAGPVCLNCHQNWWNTWCDDSPDGCYNCQAKNEICRRPQCENLHNCQNKNCKRAHASDQFVDTYPAPKNGPKRNSKKGDDHEEPPRKRQAGLAGAEYPGLRA

Solvent-accessible surface area (backbone atoms only — not comparable to full-atom values): 9425 Å² total; per-residue (Å²): 141,82,82,88,84,84,85,82,80,87,85,79,84,80,82,78,74,82,80,74,78,73,77,70,84,75,82,76,67,76,61,81,67,88,83,41,81,86,83,33,48,80,60,48,49,30,52,67,32,52,28,54,73,26,42,52,72,40,56,88,46,43,90,33,21,65,51,28,57,77,66,77,43,89,41,35,22,36,35,35,92,45,40,91,72,63,84,59,90,82,55,58,37,39,44,78,84,65,59,62,79,38,68,41,87,56,53,95,86,51,83,75,54,80,64,62,92,85,54,93,64,75,76,52,60,59,57,59,52,54,57,58,73,69,54,77,78,90,78,82,80,129

pLDDT: mean 73.89, std 18.59, range [37.97, 94.62]

Foldseek 3Di:
DDDDDDDDDDDDDDPDDDPPPPPPCPPPPPDQPPLQPPSFDQAFAWLVCVQQVNRRVFDLDLAATPLCVVVVHQGETAADPCQPDDPDPSDRGHHPPSNHPHYDHADPVGRHHPDDPPDDGDDRPSSVVVVVVPPPPPDDDD

Organism: NCBI:txid1447943

Mean predicted aligned error: 14.82 Å